Protein AF-A0A943RM93-F1 (afdb_monomer_lite)

Foldseek 3Di:
DVVVLVVLVVVLVVLVVVLVVLVVQLVVLCVCCVVPVPVVSVVVSVVSVVVSVVSVVVSVVSVVVSVVD

Secondary structure (DSSP, 8-state):
-HHHHHHHHHHHHHHHHHHHHHHHHHHHHHHHHHHHT-HHHHHHHHHHHHHHHHHHHHHHHHHHHHHH-

Radius of gyration: 15.84 Å; chains: 1; bounding box: 35×14×41 Å

pLDDT: mean 94.36, std 6.37, range [62.41, 98.12]

Sequence (69 aa):
MRNRFGEQLERLHVEMIQMGALCEDAISAAAQALMKGDEDLARAAGEAEREIDQKEREVENLCLKLLLQ

Structure (mmCIF, N/CA/C/O backbone):
data_AF-A0A943RM93-F1
#
_entry.id   AF-A0A943RM93-F1
#
loop_
_atom_site.group_PDB
_atom_site.id
_atom_site.type_symbol
_atom_site.label_atom_id
_atom_site.label_alt_id
_atom_site.label_comp_id
_atom_site.label_asym_id
_atom_site.label_entity_id
_atom_site.label_seq_id
_atom_site.pdbx_PDB_ins_code
_atom_site.Cartn_x
_atom_site.Cartn_y
_atom_site.Cartn_z
_atom_site.occupancy
_atom_site.B_iso_or_equiv
_atom_site.auth_seq_id
_atom_site.auth_comp_id
_atom_site.auth_asym_id
_atom_site.auth_atom_id
_atom_site.pdbx_PDB_model_num
ATOM 1 N N . MET A 1 1 ? -22.634 -0.384 21.723 1.00 62.41 1 MET A N 1
ATOM 2 C CA . MET A 1 1 ? -21.199 -0.020 21.683 1.00 62.41 1 MET A CA 1
ATOM 3 C C . MET A 1 1 ? -20.326 -1.168 21.190 1.00 62.41 1 MET A C 1
ATOM 5 O O . MET A 1 1 ? -19.664 -0.978 20.185 1.00 62.41 1 MET A O 1
ATOM 9 N N . ARG A 1 2 ? -20.396 -2.371 21.783 1.00 71.81 2 ARG A N 1
ATOM 10 C CA . ARG A 1 2 ? -19.572 -3.524 21.362 1.00 71.81 2 ARG A CA 1
ATOM 11 C C . ARG A 1 2 ? -19.744 -3.958 19.889 1.00 71.81 2 ARG A C 1
ATOM 13 O O . ARG A 1 2 ? -18.744 -4.270 19.260 1.00 71.81 2 ARG A O 1
ATOM 20 N N . ASN A 1 3 ? -20.957 -3.904 19.322 1.00 80.00 3 ASN A N 1
ATOM 21 C CA . ASN A 1 3 ? -21.173 -4.252 17.903 1.00 80.00 3 ASN A CA 1
ATOM 22 C C . ASN A 1 3 ? -20.525 -3.250 16.936 1.00 80.00 3 ASN A C 1
ATOM 24 O O . ASN A 1 3 ? -19.831 -3.659 16.019 1.00 80.00 3 ASN A O 1
ATOM 28 N N . ARG A 1 4 ? -20.667 -1.942 17.194 1.00 86.25 4 ARG A N 1
ATOM 29 C CA . ARG A 1 4 ? -20.086 -0.887 16.346 1.00 86.25 4 ARG A CA 1
ATOM 30 C C . ARG A 1 4 ? -18.555 -0.944 16.317 1.00 86.25 4 ARG A C 1
ATOM 32 O O . ARG A 1 4 ? -17.960 -0.790 15.260 1.00 86.25 4 ARG A O 1
ATOM 39 N N . PHE A 1 5 ? -17.935 -1.193 17.471 1.00 89.88 5 PHE A N 1
ATOM 40 C CA . PHE A 1 5 ? -16.484 -1.355 17.565 1.00 89.88 5 PHE A CA 1
ATOM 41 C C . PHE A 1 5 ? -15.997 -2.591 16.790 1.00 89.88 5 PHE A C 1
ATOM 43 O O . PHE A 1 5 ? -14.999 -2.519 16.082 1.00 89.88 5 PHE A O 1
ATOM 50 N N . GLY A 1 6 ? -16.735 -3.706 16.873 1.00 92.25 6 GLY A N 1
ATOM 51 C CA . GLY A 1 6 ? -16.456 -4.910 16.083 1.00 92.25 6 GLY A CA 1
ATOM 52 C C . GLY A 1 6 ? -16.534 -4.661 14.575 1.00 92.25 6 GLY A C 1
ATOM 53 O O . GLY A 1 6 ? -15.592 -4.983 13.862 1.00 92.25 6 GLY A O 1
ATOM 54 N N . GLU A 1 7 ? -17.595 -4.002 14.103 1.00 94.25 7 GLU A N 1
ATOM 55 C CA . GLU A 1 7 ? -17.756 -3.630 12.687 1.00 94.25 7 GLU A CA 1
ATOM 56 C C . GLU A 1 7 ? -16.615 -2.723 12.190 1.00 94.25 7 GLU A C 1
ATOM 58 O O . GLU A 1 7 ? -16.124 -2.875 11.073 1.00 94.25 7 GLU A O 1
ATOM 63 N N . GLN A 1 8 ? -16.156 -1.779 13.020 1.00 93.25 8 GLN A N 1
ATOM 64 C CA . GLN A 1 8 ? -15.028 -0.910 12.676 1.00 93.25 8 GLN A CA 1
ATOM 65 C C . GLN A 1 8 ? -13.694 -1.670 12.618 1.00 93.25 8 GLN A C 1
ATOM 67 O O . GLN A 1 8 ? -12.870 -1.356 11.760 1.00 93.25 8 GLN A O 1
ATOM 72 N N . LEU A 1 9 ? -13.486 -2.669 13.483 1.00 95.88 9 LEU A N 1
ATOM 73 C CA . LEU A 1 9 ? -12.314 -3.550 13.430 1.00 95.88 9 LEU A CA 1
ATOM 74 C C . LEU A 1 9 ? -12.321 -4.449 12.191 1.00 95.88 9 LEU A C 1
ATOM 76 O O . LEU A 1 9 ? -11.288 -4.588 11.541 1.00 95.88 9 LEU A O 1
ATOM 80 N N . GLU A 1 10 ? -13.469 -5.032 11.841 1.00 96.19 10 GLU A N 1
ATOM 81 C CA . GLU A 1 10 ? -13.609 -5.817 10.609 1.00 96.19 10 GLU A CA 1
ATOM 82 C C . GLU A 1 10 ? -13.329 -4.957 9.380 1.00 96.19 10 GLU A C 1
ATOM 84 O O . GLU A 1 10 ? -12.585 -5.371 8.491 1.00 96.19 10 GLU A O 1
ATOM 89 N N . ARG A 1 11 ? -13.847 -3.724 9.361 1.00 96.19 11 ARG A N 1
ATOM 90 C CA . ARG A 1 11 ? -13.527 -2.778 8.296 1.00 96.19 11 ARG A CA 1
ATOM 91 C C . ARG A 1 11 ? -12.030 -2.493 8.235 1.00 96.19 11 ARG A C 1
ATOM 93 O O . ARG A 1 11 ? -11.453 -2.640 7.168 1.00 96.19 11 ARG A O 1
ATOM 100 N N . LEU A 1 12 ? -11.396 -2.135 9.353 1.00 97.31 12 LEU A N 1
ATOM 101 C CA . LEU A 1 12 ? -9.951 -1.886 9.399 1.00 97.31 12 LEU A CA 1
ATOM 102 C C . LEU A 1 12 ? -9.154 -3.074 8.836 1.00 97.31 12 LEU A C 1
ATOM 104 O O . LEU A 1 12 ? -8.222 -2.881 8.061 1.00 97.31 12 LEU A O 1
ATOM 108 N N . HIS A 1 13 ? -9.548 -4.298 9.188 1.00 96.94 13 HIS A N 1
ATOM 109 C CA . HIS A 1 13 ? -8.908 -5.509 8.689 1.00 96.94 13 HIS A CA 1
ATOM 110 C C . HIS A 1 13 ? -9.022 -5.653 7.164 1.00 96.94 13 HIS A C 1
ATOM 112 O O . HIS A 1 13 ? -8.030 -5.959 6.504 1.00 96.94 13 HIS A O 1
ATOM 118 N N . VAL A 1 14 ? -10.205 -5.396 6.597 1.00 97.81 14 VAL A N 1
ATOM 119 C CA . VAL A 1 14 ? -10.426 -5.443 5.142 1.00 97.81 14 VAL A CA 1
ATOM 120 C C . VAL A 1 14 ? -9.607 -4.373 4.418 1.00 97.81 14 VAL A C 1
ATOM 122 O O . VAL A 1 14 ? -8.953 -4.688 3.426 1.00 97.81 14 VAL A O 1
ATOM 125 N N . GLU A 1 15 ? -9.591 -3.140 4.925 1.00 97.44 15 GLU A N 1
ATOM 126 C CA . GLU A 1 15 ? -8.834 -2.029 4.324 1.00 97.44 15 GLU A CA 1
ATOM 127 C C . GLU A 1 15 ? -7.323 -2.332 4.327 1.00 97.44 15 GLU A C 1
ATOM 129 O O . GLU A 1 15 ? -6.637 -2.113 3.331 1.00 97.44 15 GLU A O 1
ATOM 134 N N . MET A 1 16 ? -6.800 -2.936 5.403 1.00 97.75 16 MET A N 1
ATOM 135 C CA . MET A 1 16 ? -5.403 -3.385 5.466 1.00 97.75 16 MET A CA 1
ATOM 136 C C . MET A 1 16 ? -5.074 -4.471 4.430 1.00 97.75 16 MET A C 1
ATOM 138 O O . MET A 1 16 ? -3.998 -4.432 3.836 1.00 97.75 16 MET A O 1
ATOM 142 N N . ILE A 1 17 ? -5.976 -5.434 4.200 1.00 97.81 17 ILE A N 1
ATOM 143 C CA . ILE A 1 17 ? -5.787 -6.464 3.163 1.00 97.81 17 ILE A CA 1
ATOM 144 C C . ILE A 1 17 ? -5.745 -5.816 1.777 1.00 97.81 17 ILE A C 1
ATOM 146 O O . ILE A 1 17 ? -4.878 -6.142 0.970 1.00 97.81 17 ILE A O 1
ATOM 150 N N . GLN A 1 18 ? -6.661 -4.886 1.506 1.00 96.69 18 GLN A N 1
ATOM 151 C CA . GLN A 1 18 ? -6.722 -4.179 0.226 1.00 96.69 18 GLN A CA 1
ATOM 152 C C . GLN A 1 18 ? -5.476 -3.324 -0.016 1.00 96.69 18 GLN A C 1
ATOM 154 O O . GLN A 1 18 ? -4.935 -3.338 -1.119 1.00 96.69 18 GLN A O 1
ATOM 159 N N . MET A 1 19 ? -4.984 -2.630 1.014 1.00 97.56 19 MET A N 1
AT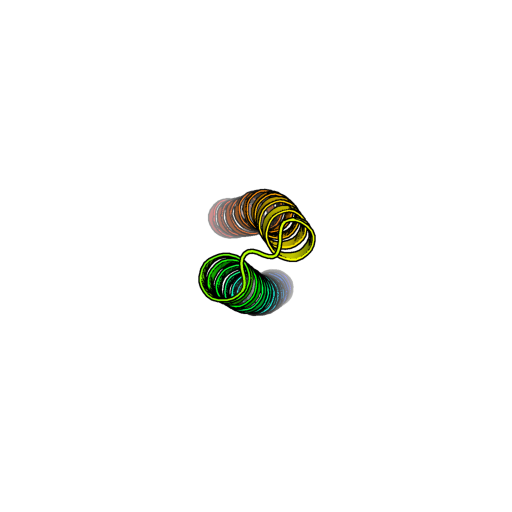OM 160 C CA . MET A 1 19 ? -3.722 -1.894 0.941 1.00 97.56 19 MET A CA 1
ATOM 161 C C . MET A 1 19 ? -2.548 -2.837 0.645 1.00 97.56 19 MET A C 1
ATOM 163 O O . MET A 1 19 ? -1.733 -2.534 -0.217 1.00 97.56 19 MET A O 1
ATOM 167 N N . GLY A 1 20 ? -2.496 -4.008 1.291 1.00 97.06 20 GLY A N 1
ATOM 168 C CA . GLY A 1 20 ? -1.482 -5.026 1.011 1.00 97.06 20 GLY A CA 1
ATOM 169 C C . GLY A 1 20 ? -1.494 -5.502 -0.445 1.00 97.06 20 GLY A C 1
ATOM 170 O O . GLY A 1 20 ? -0.441 -5.553 -1.074 1.00 97.06 20 GLY A O 1
ATOM 171 N N . ALA A 1 21 ? -2.677 -5.772 -1.004 1.00 96.69 21 ALA A N 1
ATOM 172 C CA . ALA A 1 21 ? -2.816 -6.156 -2.409 1.00 96.69 21 ALA A CA 1
ATOM 173 C C . ALA A 1 21 ? -2.318 -5.056 -3.367 1.00 96.69 21 ALA A C 1
ATOM 175 O O . ALA A 1 21 ? -1.595 -5.347 -4.315 1.00 96.69 21 ALA A O 1
ATOM 176 N N . LEU A 1 22 ? -2.628 -3.784 -3.081 1.00 96.69 22 LEU A N 1
ATOM 177 C CA . LEU A 1 22 ? -2.112 -2.653 -3.862 1.00 96.69 22 LEU A CA 1
ATOM 178 C C . LEU A 1 22 ? -0.583 -2.558 -3.795 1.00 96.69 22 LEU A C 1
ATOM 180 O O . LEU A 1 22 ? 0.05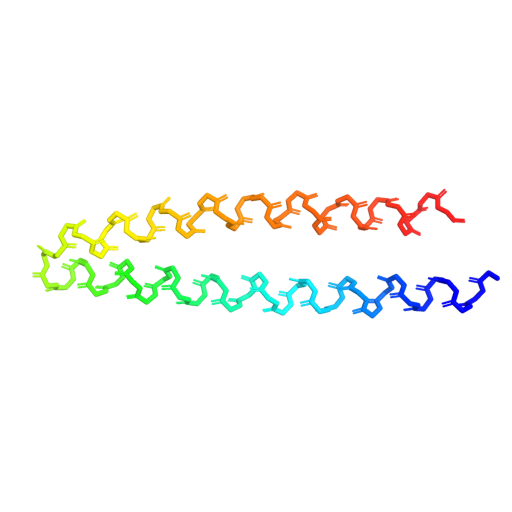6 -2.312 -4.817 1.00 96.69 22 LEU A O 1
ATOM 184 N N . CYS A 1 23 ? 0.011 -2.792 -2.621 1.00 97.75 23 CYS A N 1
ATOM 185 C CA . CYS A 1 23 ? 1.465 -2.846 -2.475 1.00 97.75 23 CYS A CA 1
ATOM 186 C C . CYS A 1 23 ? 2.084 -3.968 -3.321 1.00 97.75 23 CYS A C 1
ATOM 188 O O . CYS A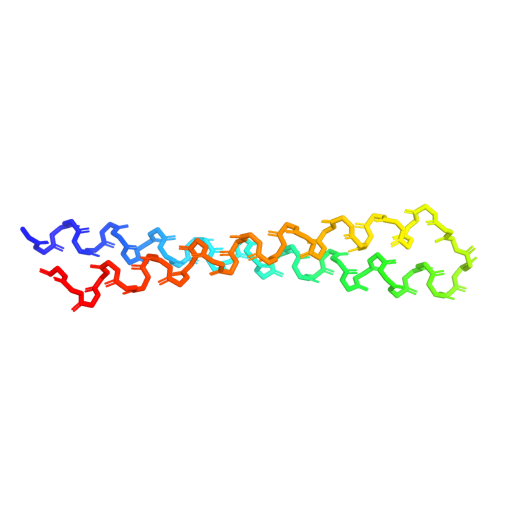 1 23 ? 3.106 -3.752 -3.973 1.00 97.75 23 CYS A O 1
ATOM 190 N N . GLU A 1 24 ? 1.478 -5.157 -3.339 1.00 97.00 24 GLU A N 1
ATOM 191 C CA . GLU A 1 24 ? 1.945 -6.277 -4.166 1.00 97.00 24 GLU A CA 1
ATOM 192 C C . GLU A 1 24 ? 1.899 -5.935 -5.664 1.00 97.00 24 GLU A C 1
ATOM 194 O O . GLU A 1 24 ? 2.883 -6.164 -6.381 1.00 97.00 24 GLU A O 1
ATOM 199 N N . ASP A 1 25 ? 0.807 -5.322 -6.125 1.00 94.56 25 ASP A N 1
ATOM 200 C CA . ASP A 1 25 ? 0.647 -4.879 -7.512 1.00 94.56 25 ASP A CA 1
ATOM 201 C C . ASP A 1 25 ? 1.677 -3.804 -7.891 1.00 94.56 25 ASP A C 1
ATOM 203 O O . ASP 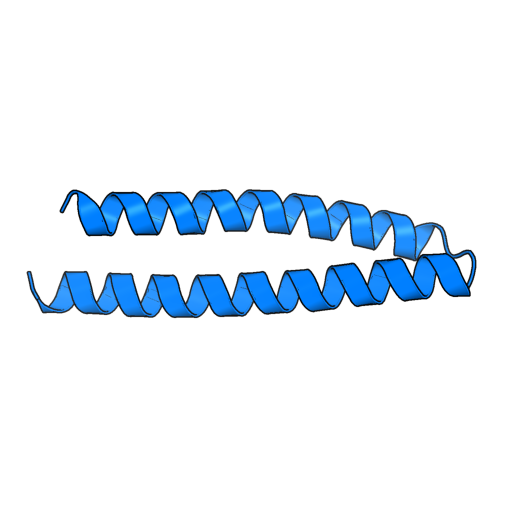A 1 25 ? 2.321 -3.904 -8.941 1.00 94.56 25 ASP A O 1
ATOM 207 N N . ALA A 1 26 ? 1.898 -2.813 -7.020 1.00 96.56 26 ALA A N 1
ATOM 208 C CA . ALA A 1 26 ? 2.881 -1.751 -7.231 1.00 96.56 26 ALA A CA 1
ATOM 209 C C . ALA A 1 26 ? 4.310 -2.309 -7.340 1.00 96.56 26 ALA A C 1
ATOM 211 O O . ALA A 1 26 ? 5.048 -1.963 -8.268 1.00 96.56 26 ALA A O 1
ATOM 212 N N . ILE A 1 27 ? 4.689 -3.224 -6.440 1.00 96.69 27 ILE A N 1
ATOM 213 C CA . ILE A 1 27 ? 6.003 -3.882 -6.454 1.00 96.69 27 ILE A CA 1
ATOM 214 C C . ILE A 1 27 ? 6.176 -4.709 -7.732 1.00 96.69 27 ILE A C 1
ATOM 216 O O . ILE A 1 27 ? 7.228 -4.642 -8.373 1.00 96.69 27 ILE A O 1
ATOM 220 N N . SER A 1 28 ? 5.151 -5.468 -8.128 1.00 95.81 28 SER A N 1
ATOM 221 C CA . SER A 1 28 ? 5.172 -6.269 -9.356 1.00 95.81 28 SER A CA 1
ATOM 222 C C . SER A 1 28 ? 5.336 -5.391 -10.599 1.00 95.81 28 SER A C 1
ATOM 224 O O . SER A 1 28 ? 6.196 -5.666 -11.443 1.00 95.81 28 SER A O 1
ATOM 226 N N . ALA A 1 29 ? 4.569 -4.301 -10.698 1.00 95.50 29 ALA A N 1
ATOM 227 C CA . ALA A 1 29 ? 4.664 -3.345 -11.796 1.00 95.50 29 ALA A CA 1
ATOM 228 C C . ALA A 1 29 ? 6.052 -2.689 -11.854 1.00 95.50 29 ALA A C 1
ATOM 230 O O . ALA A 1 29 ? 6.674 -2.676 -12.917 1.00 95.50 29 ALA A O 1
ATOM 231 N N . ALA A 1 30 ? 6.583 -2.233 -10.716 1.00 97.19 30 ALA A N 1
ATOM 232 C CA . ALA A 1 30 ? 7.908 -1.622 -10.631 1.00 97.19 30 ALA A CA 1
ATOM 233 C C . ALA A 1 30 ? 9.029 -2.596 -11.031 1.00 97.19 30 ALA A C 1
ATOM 235 O O . ALA A 1 30 ? 9.920 -2.242 -11.808 1.00 97.19 30 ALA A O 1
ATOM 236 N N . ALA A 1 31 ? 8.972 -3.843 -10.553 1.00 97.19 31 ALA A N 1
ATOM 237 C CA . ALA A 1 31 ? 9.944 -4.872 -10.908 1.00 97.19 31 ALA A CA 1
ATOM 238 C C . ALA A 1 31 ? 9.917 -5.172 -12.415 1.00 97.19 31 ALA A C 1
ATOM 240 O O . ALA A 1 31 ? 10.967 -5.239 -13.058 1.00 97.19 31 ALA A O 1
ATOM 241 N N . GLN A 1 32 ? 8.724 -5.304 -13.002 1.00 96.69 32 GLN A N 1
ATOM 242 C CA . GLN A 1 32 ? 8.582 -5.547 -14.436 1.00 96.69 32 GLN A CA 1
ATOM 243 C C . GLN A 1 32 ? 9.034 -4.356 -15.283 1.00 96.69 32 GLN A C 1
ATOM 245 O O . GLN A 1 32 ? 9.719 -4.569 -16.286 1.00 96.69 32 GLN A O 1
ATOM 250 N N . ALA A 1 33 ? 8.704 -3.132 -14.871 1.00 97.56 33 ALA A N 1
ATOM 251 C CA . ALA A 1 33 ? 9.156 -1.908 -15.520 1.00 97.56 33 ALA A CA 1
ATOM 252 C C . ALA A 1 33 ? 10.687 -1.845 -15.580 1.00 97.56 33 ALA A C 1
ATOM 254 O O . ALA A 1 33 ? 11.255 -1.628 -16.648 1.00 97.56 33 ALA A O 1
ATOM 255 N N . LEU A 1 34 ? 11.357 -2.130 -14.457 1.00 96.38 34 LEU A N 1
ATOM 256 C CA . LEU A 1 34 ? 12.817 -2.138 -14.371 1.00 96.38 34 LEU A CA 1
ATOM 257 C C .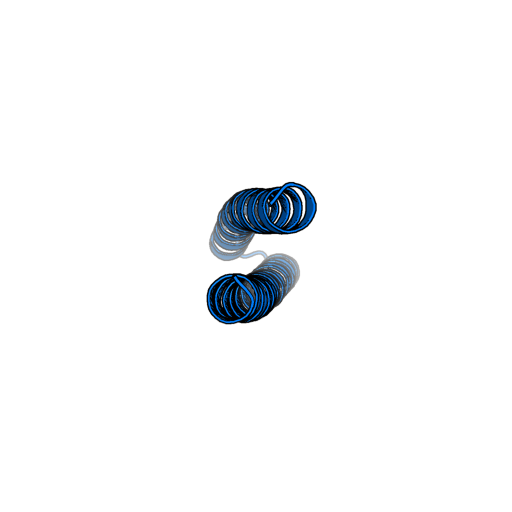 LEU A 1 34 ? 13.446 -3.229 -15.248 1.00 96.38 34 LEU A C 1
ATOM 259 O O . LEU A 1 34 ? 14.428 -2.975 -15.940 1.00 96.38 34 LEU A O 1
ATOM 263 N N . MET A 1 35 ? 12.888 -4.444 -15.231 1.00 96.88 35 MET A N 1
ATOM 264 C CA . MET A 1 35 ? 13.432 -5.573 -15.995 1.00 96.88 35 MET A CA 1
AT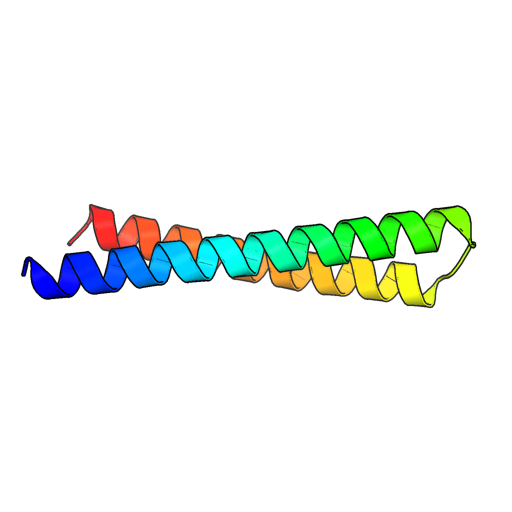OM 265 C C . MET A 1 35 ? 13.252 -5.418 -17.508 1.00 96.88 35 MET A C 1
ATOM 267 O O . MET A 1 35 ? 14.094 -5.886 -18.272 1.00 96.88 35 MET A O 1
ATOM 271 N N . LYS A 1 36 ? 12.140 -4.815 -17.944 1.00 96.12 36 LYS A N 1
ATOM 272 C CA . LYS A 1 36 ? 11.764 -4.714 -19.363 1.00 96.12 36 LYS A CA 1
ATOM 273 C C . LYS A 1 36 ? 12.045 -3.337 -19.972 1.00 96.12 36 LYS A C 1
ATOM 275 O O . LYS A 1 36 ? 11.951 -3.205 -21.187 1.00 96.12 36 LYS A O 1
ATOM 280 N N . GLY A 1 37 ? 12.390 -2.338 -19.156 1.00 94.62 37 GLY A N 1
ATOM 281 C CA . GLY A 1 37 ? 12.520 -0.946 -19.594 1.00 94.62 37 GLY A CA 1
ATOM 282 C C . GLY A 1 37 ? 11.183 -0.334 -20.020 1.00 94.62 37 GLY A C 1
ATOM 283 O O . GLY A 1 37 ? 11.144 0.439 -20.970 1.00 94.62 37 GLY A O 1
ATOM 284 N N . ASP A 1 38 ? 10.088 -0.730 -19.368 1.00 96.00 38 ASP A N 1
ATOM 285 C CA . ASP A 1 38 ? 8.726 -0.332 -19.736 1.00 96.00 38 ASP A CA 1
ATOM 286 C C . ASP A 1 38 ? 8.280 0.898 -18.926 1.00 96.00 38 ASP A C 1
ATOM 288 O O . ASP A 1 38 ? 7.984 0.811 -17.731 1.00 96.00 38 ASP A O 1
ATOM 292 N N . GLU A 1 39 ? 8.262 2.061 -19.581 1.00 95.06 39 GLU A N 1
ATOM 293 C CA . GLU A 1 39 ? 7.893 3.340 -18.961 1.00 95.06 39 GLU A CA 1
ATOM 294 C C . GLU A 1 39 ? 6.411 3.426 -18.573 1.00 95.06 39 GLU A C 1
ATOM 296 O O . GLU A 1 39 ? 6.069 4.148 -17.632 1.00 95.06 39 GLU A O 1
ATOM 301 N N . ASP A 1 40 ? 5.524 2.697 -19.255 1.00 95.94 40 ASP A N 1
ATOM 302 C CA . ASP A 1 40 ? 4.102 2.701 -18.916 1.00 95.94 40 ASP A CA 1
ATOM 303 C C . ASP A 1 40 ? 3.860 1.900 -17.632 1.00 95.94 40 ASP A C 1
ATOM 305 O O . ASP A 1 40 ? 3.127 2.361 -16.754 1.00 95.94 40 ASP A O 1
ATOM 309 N N . LEU A 1 41 ? 4.554 0.769 -17.451 1.00 95.56 41 LEU A N 1
ATOM 310 C CA . LEU A 1 41 ? 4.558 0.051 -16.170 1.00 95.56 41 LEU A CA 1
ATOM 311 C C . LEU A 1 41 ? 5.199 0.875 -15.045 1.00 95.56 41 LEU A C 1
ATOM 313 O O . LEU A 1 41 ? 4.717 0.835 -13.913 1.00 95.56 41 LEU A O 1
ATOM 317 N N . ALA A 1 42 ? 6.241 1.661 -15.338 1.00 94.94 42 ALA A N 1
ATOM 318 C CA . ALA A 1 42 ? 6.830 2.571 -14.353 1.00 94.94 42 ALA A CA 1
ATOM 319 C C . ALA A 1 42 ? 5.832 3.660 -13.919 1.00 94.94 42 ALA A C 1
ATOM 321 O O . ALA A 1 42 ? 5.732 3.978 -12.732 1.00 94.94 42 ALA A O 1
ATOM 322 N N . ARG A 1 43 ? 5.058 4.209 -14.867 1.00 96.06 43 ARG A N 1
ATOM 323 C CA . ARG A 1 43 ? 3.993 5.176 -14.569 1.00 96.06 43 ARG A CA 1
ATOM 324 C C . ARG A 1 43 ? 2.887 4.543 -13.731 1.00 96.06 43 ARG A C 1
ATOM 326 O O . ARG A 1 43 ? 2.488 5.143 -12.737 1.00 96.06 43 ARG A O 1
ATOM 333 N N . ALA A 1 44 ? 2.452 3.334 -14.087 1.00 94.38 44 ALA A N 1
ATOM 334 C CA . ALA A 1 44 ? 1.445 2.587 -13.337 1.00 94.38 44 ALA A CA 1
ATOM 335 C C . ALA A 1 44 ? 1.896 2.310 -11.894 1.00 94.38 44 ALA A C 1
ATOM 337 O O . ALA A 1 44 ? 1.124 2.524 -10.964 1.00 94.38 44 ALA A O 1
ATOM 338 N N . ALA A 1 45 ? 3.161 1.929 -11.683 1.00 95.38 45 ALA A N 1
ATOM 339 C CA . ALA A 1 45 ? 3.719 1.768 -10.340 1.00 95.38 45 ALA A CA 1
ATOM 340 C C . ALA A 1 45 ? 3.673 3.082 -9.533 1.00 95.38 45 ALA A C 1
ATOM 342 O O . ALA A 1 45 ? 3.287 3.080 -8.368 1.00 95.38 45 ALA A O 1
ATOM 343 N N . GLY A 1 46 ? 3.994 4.221 -10.157 1.00 94.25 46 GLY A N 1
ATOM 344 C CA . GLY A 1 46 ? 3.902 5.536 -9.509 1.00 94.25 46 GLY A CA 1
ATOM 345 C C . GLY A 1 46 ? 2.470 6.048 -9.283 1.00 94.25 46 GLY A C 1
ATOM 346 O O . GLY A 1 46 ? 2.246 6.945 -8.468 1.00 94.25 46 GLY A O 1
ATOM 347 N N . GLU A 1 47 ? 1.480 5.538 -10.013 1.00 95.06 47 GLU A N 1
ATOM 348 C CA . GLU A 1 47 ? 0.059 5.778 -9.736 1.00 95.06 47 GLU A CA 1
ATOM 349 C C . GLU A 1 47 ? -0.426 4.912 -8.572 1.00 95.06 47 GLU A C 1
ATOM 351 O O . GLU A 1 47 ? -1.042 5.445 -7.650 1.00 95.06 47 GLU A O 1
ATOM 356 N N . ALA A 1 48 ? -0.057 3.629 -8.555 1.00 94.81 48 ALA A N 1
ATOM 357 C CA . ALA A 1 48 ? -0.363 2.717 -7.458 1.00 94.81 48 ALA A CA 1
ATOM 358 C C . ALA A 1 48 ? 0.213 3.210 -6.119 1.00 94.81 48 ALA A C 1
ATOM 360 O O . ALA A 1 48 ? -0.496 3.197 -5.118 1.00 94.81 48 ALA A O 1
ATOM 361 N N . GLU A 1 49 ? 1.438 3.746 -6.105 1.00 96.00 49 GLU A N 1
ATOM 362 C CA . GLU A 1 49 ? 2.036 4.350 -4.902 1.00 96.00 49 GLU A CA 1
ATOM 363 C C . GLU A 1 49 ? 1.174 5.483 -4.325 1.00 96.00 49 GLU A C 1
ATOM 365 O O . GLU A 1 49 ? 0.911 5.540 -3.126 1.00 96.00 49 GLU A O 1
ATOM 370 N N . ARG A 1 50 ? 0.638 6.356 -5.187 1.00 96.44 50 ARG A N 1
ATOM 371 C CA . ARG A 1 50 ? -0.248 7.446 -4.747 1.00 96.44 50 ARG A CA 1
ATOM 372 C C . ARG A 1 50 ? -1.558 6.924 -4.163 1.00 96.44 50 ARG A C 1
ATOM 374 O O . ARG A 1 50 ? -2.129 7.551 -3.271 1.00 96.44 50 ARG A O 1
ATOM 381 N N . GLU A 1 51 ? -2.053 5.797 -4.663 1.00 96.69 51 GLU A N 1
ATOM 382 C CA . GLU A 1 51 ? -3.210 5.135 -4.071 1.00 96.69 51 GLU A CA 1
ATOM 383 C C . GLU A 1 51 ? -2.890 4.477 -2.727 1.00 96.69 51 GLU A C 1
ATOM 385 O O . GLU A 1 51 ? -3.754 4.481 -1.847 1.00 96.69 51 GLU A O 1
ATOM 390 N N . ILE A 1 52 ? -1.680 3.935 -2.559 1.00 98.12 52 ILE A N 1
ATOM 391 C CA . ILE A 1 52 ? -1.202 3.359 -1.296 1.00 98.12 52 ILE A CA 1
ATOM 392 C C . ILE A 1 52 ? -1.119 4.452 -0.227 1.00 98.12 52 ILE A C 1
ATOM 394 O O . ILE A 1 52 ? -1.720 4.278 0.830 1.00 98.12 52 ILE A O 1
ATOM 398 N N . ASP A 1 53 ? -0.518 5.608 -0.526 1.00 98.06 53 ASP A N 1
ATOM 399 C CA . ASP A 1 53 ? -0.459 6.762 0.391 1.00 98.06 53 ASP A CA 1
ATOM 400 C C . ASP A 1 53 ? -1.855 7.191 0.877 1.00 98.06 53 ASP A C 1
ATOM 402 O O . ASP A 1 53 ? -2.077 7.541 2.041 1.00 98.06 53 ASP A O 1
ATOM 406 N N . GLN A 1 54 ? -2.832 7.197 -0.033 1.00 97.12 54 GLN A N 1
ATOM 407 C CA . GLN A 1 54 ? -4.206 7.556 0.304 1.00 97.12 54 GLN A CA 1
ATOM 408 C C . GLN A 1 54 ? -4.850 6.499 1.216 1.00 97.12 54 GLN A C 1
ATOM 410 O O . GLN A 1 54 ? -5.508 6.855 2.197 1.00 97.12 54 GLN A O 1
ATOM 415 N N . LYS A 1 55 ? -4.632 5.211 0.928 1.00 97.06 55 LYS A N 1
ATOM 416 C CA . LYS A 1 55 ? -5.118 4.090 1.749 1.00 97.06 55 LYS A CA 1
ATOM 417 C C . LYS A 1 55 ? -4.467 4.078 3.131 1.00 97.06 55 LYS A C 1
ATOM 419 O O . LYS A 1 55 ? -5.173 3.871 4.116 1.00 97.06 55 LYS A O 1
ATOM 424 N N . GLU A 1 56 ? -3.175 4.380 3.235 1.00 98.06 56 GLU A N 1
ATOM 425 C CA . GLU A 1 56 ? -2.469 4.504 4.514 1.00 98.06 56 GLU A CA 1
ATOM 426 C C . GLU A 1 56 ? -3.159 5.535 5.413 1.00 98.06 56 GLU A C 1
ATOM 428 O O . GLU A 1 56 ? -3.566 5.220 6.533 1.00 98.06 56 GLU A O 1
ATOM 433 N N . ARG A 1 57 ? -3.418 6.740 4.891 1.00 98.00 57 ARG A N 1
ATOM 434 C CA . ARG A 1 57 ? -4.127 7.794 5.637 1.00 98.00 57 ARG A CA 1
ATOM 435 C C . ARG A 1 57 ? -5.527 7.365 6.065 1.00 98.00 57 ARG A C 1
ATOM 437 O O . ARG A 1 57 ? -6.004 7.759 7.130 1.00 98.00 57 ARG A O 1
ATOM 444 N N . GLU A 1 58 ? -6.238 6.607 5.238 1.00 96.50 58 GLU A N 1
ATOM 445 C CA . GLU A 1 58 ? -7.567 6.090 5.576 1.00 96.50 58 GLU A CA 1
ATOM 446 C C . GLU A 1 58 ? -7.506 5.073 6.720 1.00 96.50 58 GLU A C 1
ATOM 448 O O . GLU A 1 58 ? -8.278 5.188 7.680 1.00 96.50 58 GLU A O 1
ATOM 453 N N . VAL A 1 59 ? -6.550 4.144 6.663 1.00 97.50 59 VAL A N 1
ATOM 454 C CA . VAL A 1 59 ? -6.271 3.152 7.710 1.00 97.50 59 VAL A CA 1
ATOM 455 C C . VAL A 1 59 ? -5.877 3.839 9.020 1.00 97.50 59 VAL A C 1
ATOM 457 O O . VAL A 1 59 ? -6.471 3.553 10.062 1.00 97.50 59 VAL A O 1
ATOM 460 N N . GLU A 1 60 ? -4.960 4.807 8.986 1.00 97.69 60 GLU A N 1
ATOM 461 C CA . GLU A 1 60 ? -4.563 5.592 10.162 1.00 97.69 60 GLU A CA 1
ATOM 462 C C . GLU A 1 60 ? -5.757 6.314 10.796 1.00 97.69 60 GLU A C 1
ATOM 464 O O . GLU A 1 60 ? -5.967 6.260 12.012 1.00 97.69 60 GLU A O 1
ATOM 469 N N . ASN A 1 61 ? -6.602 6.944 9.976 1.00 96.31 61 ASN A N 1
ATOM 470 C CA . ASN A 1 61 ? -7.809 7.614 10.452 1.00 96.31 61 ASN A CA 1
ATOM 471 C C . ASN A 1 61 ? -8.810 6.640 11.094 1.00 96.31 61 ASN A C 1
ATOM 473 O O . ASN A 1 61 ? -9.494 7.010 12.056 1.00 96.31 61 ASN A O 1
ATOM 477 N N . LEU A 1 62 ? -8.933 5.412 10.580 1.00 95.62 62 LEU A N 1
ATOM 478 C CA . LEU A 1 62 ? -9.761 4.370 11.195 1.00 95.62 62 LEU A CA 1
ATOM 479 C C . LEU A 1 62 ? -9.192 3.940 12.551 1.00 95.62 62 LEU A C 1
ATOM 481 O O . LEU A 1 62 ? -9.951 3.867 13.520 1.00 95.62 62 LEU A O 1
ATOM 485 N N . CYS A 1 63 ? -7.875 3.747 12.649 1.00 96.44 63 CYS A N 1
ATOM 486 C CA . CYS A 1 63 ? -7.188 3.450 13.907 1.00 96.44 63 CYS A CA 1
ATOM 487 C C . CYS A 1 63 ? -7.417 4.548 14.955 1.00 96.44 63 CYS A C 1
ATOM 489 O O . CYS A 1 63 ? -7.812 4.254 16.083 1.00 96.44 63 CYS A O 1
ATOM 491 N N . LEU A 1 64 ? -7.249 5.822 14.586 1.00 95.81 64 LEU A N 1
ATOM 492 C CA . LEU A 1 64 ? -7.488 6.947 15.497 1.00 95.81 64 LEU A CA 1
ATOM 493 C C . LEU A 1 64 ? -8.942 6.998 15.979 1.00 95.81 64 LEU A C 1
ATOM 495 O O . LEU A 1 64 ? -9.193 7.216 17.163 1.00 95.81 64 LEU A O 1
ATOM 499 N N . LYS A 1 65 ? -9.913 6.753 15.089 1.00 92.44 65 LYS A N 1
ATOM 500 C CA . LYS A 1 65 ? -11.333 6.683 15.470 1.00 92.44 65 LYS A CA 1
ATOM 501 C C . LYS A 1 65 ? -11.610 5.548 16.451 1.00 92.44 65 LYS A C 1
ATOM 503 O O . LYS A 1 65 ? -12.392 5.757 17.367 1.00 92.44 65 LYS A O 1
ATOM 508 N N . LEU A 1 66 ? -10.988 4.383 16.268 1.00 93.31 66 LEU A N 1
ATOM 509 C CA . LEU A 1 66 ? -11.126 3.237 17.172 1.00 93.31 66 LEU A CA 1
ATOM 510 C C . LEU A 1 66 ? -10.530 3.504 18.562 1.00 93.31 66 LEU A C 1
ATOM 512 O O . LEU A 1 66 ? -11.057 2.999 19.544 1.00 93.31 66 LEU A O 1
ATOM 516 N N . LEU A 1 67 ? -9.445 4.278 18.652 1.00 93.06 67 LEU A N 1
ATOM 517 C CA . LEU A 1 67 ? -8.776 4.589 19.924 1.00 93.06 67 LEU A CA 1
ATOM 518 C C . LEU A 1 67 ? -9.477 5.684 20.740 1.00 93.06 67 LEU A C 1
ATOM 520 O O . LEU A 1 67 ? -9.327 5.726 21.959 1.00 93.06 67 LEU A O 1
ATOM 524 N N . LEU A 1 68 ? -10.186 6.598 20.073 1.00 89.06 68 LEU A N 1
ATOM 525 C CA . LEU A 1 68 ? -10.802 7.781 20.690 1.00 89.06 68 LEU A CA 1
ATOM 526 C C . LEU A 1 68 ? -12.315 7.637 20.947 1.00 89.06 68 LEU A C 1
ATOM 528 O O . LEU A 1 68 ? -12.911 8.550 21.522 1.00 89.06 68 LEU A O 1
ATOM 532 N N . GLN A 1 69 ? -12.936 6.545 20.491 1.00 69.25 69 GLN A N 1
ATOM 533 C CA . GLN A 1 69 ? -14.356 6.211 20.697 1.00 69.25 69 GLN A CA 1
ATOM 534 C C . GLN A 1 69 ? -14.535 5.167 21.796 1.00 69.25 69 GLN A C 1
ATOM 536 O O . GLN A 1 69 ? -15.583 5.243 22.477 1.00 69.25 69 GLN A O 1
#